Protein AF-A0A7S3GR44-F1 (afdb_monomer_lite)

Foldseek 3Di:
DFDDLVPADPPDQAFESFHKDFPDPVVQVVVQVVVDAPPQQKGKDWDKQFQQAFEEAGHHHD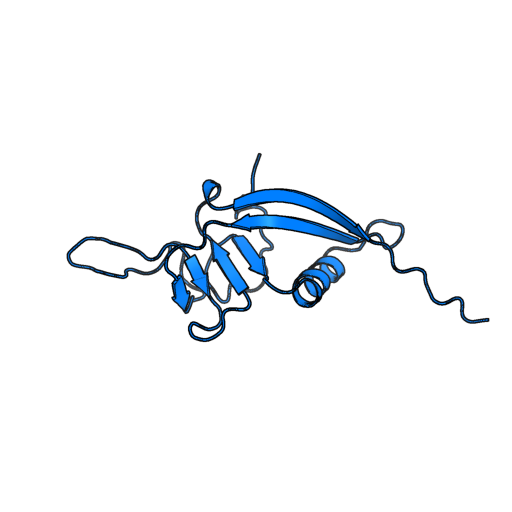LDADQPDPVVSDGGQWYANDPVDGGMIGGNDRVRIDTDDIDMDHDPPPPPD

InterPro domains:
  IPR012317 Poly(ADP-ribose) polymerase, catalytic domain [PF00644] (1-54)
  IPR012317 Poly(ADP-ribose) polymerase, catalytic domain [PS51059] (1-113)
  IPR052056 Mono-ADP-ribosyltransferase ARTD/PARP [PTHR14453] (2-106)

Radius of gyration: 16.29 Å; chains: 1; bounding box: 45×25×51 Å

Secondary structure (DSSP, 8-state):
----TTTS--S--SS-SSEEEES-HHHHHHHHGGG---TTS-EEEEEEEE---SEEE--TT-SSPPEEETTTTEEPSEEES-SSS-SEEEE-SGGGEEEEEEEEE--------

Sequence (113 aa):
QGFNRSFAGRHGTLLGVATYFSADLAYSHRFCDRRGGGQDGTKAVLLARVLVGRYCRGDPSDVEPPMRDEETDERYDSTVDNEECPGIFAVFRDFQAIPLFLLEFRFAGTGAS

Organism: NCBI:txid89044

Structure (mmCIF, N/CA/C/O backbone):
data_AF-A0A7S3GR44-F1
#
_entry.id   AF-A0A7S3GR44-F1
#
loop_
_atom_site.group_PDB
_atom_site.id
_atom_site.type_symbol
_atom_site.label_atom_id
_atom_site.label_alt_id
_atom_site.label_comp_id
_atom_site.label_asym_id
_atom_site.label_entity_id
_atom_site.label_seq_id
_atom_site.pdbx_PDB_ins_code
_atom_site.Cartn_x
_atom_site.Cartn_y
_atom_site.Cartn_z
_atom_site.occupancy
_atom_site.B_iso_or_equiv
_atom_site.auth_seq_id
_atom_site.auth_comp_id
_atom_site.auth_asym_id
_atom_site.auth_atom_id
_atom_site.pdbx_PDB_model_num
ATOM 1 N N . GLN A 1 1 ? 4.730 15.557 9.993 1.00 50.12 1 GLN A N 1
ATOM 2 C CA . GLN A 1 1 ? 5.081 14.160 10.324 1.00 50.12 1 GLN A CA 1
ATOM 3 C C . GLN A 1 1 ? 3.987 13.283 9.725 1.00 50.12 1 GLN A C 1
ATOM 5 O O . GLN A 1 1 ? 2.828 13.537 10.023 1.00 50.12 1 GLN A O 1
ATOM 10 N N . GLY A 1 2 ? 4.332 12.409 8.775 1.00 58.78 2 GLY A N 1
ATOM 11 C CA . GLY A 1 2 ? 3.386 11.600 7.991 1.00 58.78 2 GLY A CA 1
ATOM 12 C C . GLY A 1 2 ? 3.384 10.134 8.421 1.00 58.78 2 GLY A C 1
ATOM 13 O O . GLY A 1 2 ? 3.871 9.800 9.501 1.00 58.78 2 GLY A O 1
ATOM 14 N N . PHE A 1 3 ? 2.857 9.256 7.573 1.00 64.31 3 PHE A N 1
ATOM 15 C CA . PHE A 1 3 ? 2.966 7.817 7.787 1.00 64.31 3 PHE A CA 1
ATOM 16 C C . PHE A 1 3 ? 4.425 7.389 7.634 1.00 64.31 3 PHE A C 1
ATOM 18 O O . PHE A 1 3 ? 5.040 7.701 6.624 1.00 64.31 3 PHE A O 1
ATOM 25 N N . ASN A 1 4 ? 4.976 6.705 8.636 1.00 60.78 4 ASN A N 1
ATOM 26 C CA . ASN A 1 4 ? 6.331 6.172 8.584 1.00 60.78 4 ASN A CA 1
ATOM 27 C C . ASN A 1 4 ? 6.295 4.692 8.963 1.00 60.78 4 ASN A C 1
ATOM 29 O O . ASN A 1 4 ? 5.827 4.316 10.044 1.00 60.78 4 ASN A O 1
ATOM 33 N N . ARG A 1 5 ? 6.816 3.858 8.063 1.00 64.50 5 ARG A N 1
ATOM 34 C CA . ARG A 1 5 ? 6.817 2.394 8.186 1.00 64.50 5 ARG A CA 1
ATOM 35 C C . ARG A 1 5 ? 7.527 1.865 9.437 1.00 64.50 5 ARG A C 1
ATOM 37 O O . ARG A 1 5 ? 7.215 0.770 9.882 1.00 64.50 5 ARG A O 1
ATOM 44 N N . SER A 1 6 ? 8.414 2.647 10.059 1.00 59.59 6 SER A N 1
ATOM 45 C CA . SER A 1 6 ? 9.035 2.294 11.348 1.00 59.59 6 SER A CA 1
ATOM 46 C C . SER A 1 6 ? 8.043 2.284 12.523 1.00 59.59 6 SER A C 1
ATOM 48 O O . SER A 1 6 ? 8.292 1.613 13.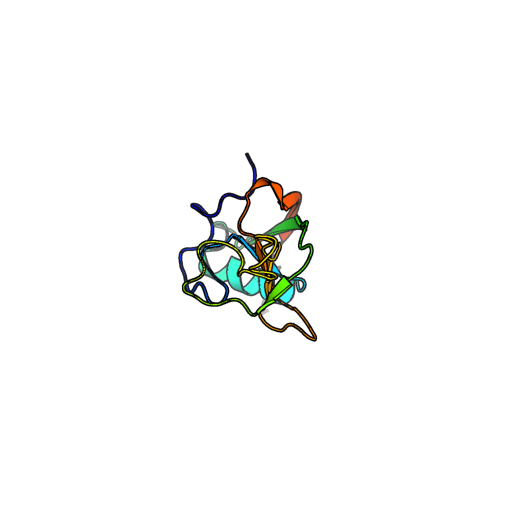524 1.00 59.59 6 SER A O 1
ATOM 50 N N . PHE A 1 7 ? 6.897 2.963 12.387 1.00 54.75 7 PHE A N 1
ATOM 51 C CA . PHE A 1 7 ? 5.790 2.956 13.354 1.00 54.75 7 PHE A CA 1
ATOM 52 C C . PHE A 1 7 ? 4.628 2.035 12.938 1.00 54.75 7 PHE A C 1
ATOM 54 O O . PHE A 1 7 ? 3.755 1.721 13.763 1.00 54.75 7 PHE A O 1
ATOM 61 N N . ALA A 1 8 ? 4.602 1.596 11.673 1.00 57.78 8 ALA A N 1
ATOM 62 C CA . ALA A 1 8 ? 3.623 0.638 11.173 1.00 57.78 8 ALA A CA 1
ATOM 63 C C . ALA A 1 8 ? 3.80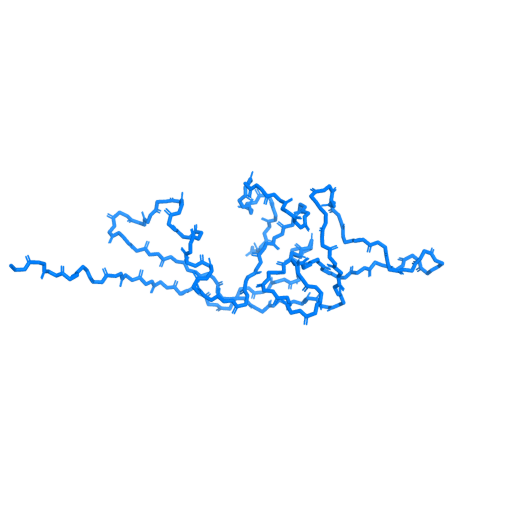9 -0.708 11.896 1.00 57.78 8 ALA A C 1
ATOM 65 O O . ALA A 1 8 ? 4.923 -1.170 12.129 1.00 57.78 8 ALA A O 1
ATOM 66 N N . GLY A 1 9 ? 2.701 -1.292 12.363 1.00 53.25 9 GLY A N 1
ATOM 67 C CA . GLY A 1 9 ? 2.701 -2.440 13.270 1.00 53.25 9 GLY A CA 1
ATOM 68 C C . GLY A 1 9 ? 3.565 -3.599 12.774 1.00 53.25 9 GLY A C 1
ATOM 69 O O . GLY A 1 9 ? 3.330 -4.140 11.705 1.00 53.25 9 GLY A O 1
ATOM 70 N N . ARG A 1 10 ? 4.520 -4.012 13.611 1.00 52.91 10 ARG A N 1
ATOM 71 C CA . ARG A 1 10 ? 5.539 -5.053 13.379 1.00 52.91 10 ARG A CA 1
ATOM 72 C C . ARG A 1 10 ? 4.999 -6.493 13.232 1.00 52.91 10 ARG A C 1
ATOM 74 O O . ARG A 1 10 ? 5.729 -7.441 13.497 1.00 52.91 10 ARG A O 1
ATOM 81 N N . HIS A 1 11 ? 3.721 -6.671 12.899 1.00 50.00 11 HIS A N 1
ATOM 82 C CA . HIS A 1 11 ? 3.030 -7.961 12.944 1.00 50.00 11 HIS A CA 1
ATOM 83 C C . HIS A 1 11 ? 2.575 -8.371 11.541 1.00 50.00 11 HIS A C 1
ATOM 85 O O . HIS A 1 11 ? 1.640 -7.779 11.013 1.00 50.00 11 HIS A O 1
ATOM 91 N N . GLY A 1 12 ? 3.223 -9.400 10.982 1.00 53.38 12 GLY A N 1
ATOM 92 C CA . GLY A 1 12 ? 2.791 -10.100 9.768 1.00 53.38 12 GLY A CA 1
ATOM 93 C C . GLY A 1 12 ? 2.772 -9.223 8.519 1.00 53.38 12 GLY A C 1
ATOM 94 O O . GLY A 1 12 ? 1.704 -8.847 8.044 1.00 53.38 12 GLY A O 1
ATOM 95 N N . THR A 1 13 ? 3.945 -8.907 7.974 1.00 66.19 13 THR A N 1
ATOM 96 C CA . THR A 1 13 ? 4.059 -8.229 6.680 1.00 66.19 13 THR A CA 1
ATOM 97 C C . THR A 1 13 ? 3.728 -9.219 5.569 1.00 66.19 13 THR A C 1
ATOM 99 O O . THR A 1 13 ? 4.624 -9.856 5.044 1.00 66.19 13 THR A O 1
ATOM 102 N N . LEU A 1 14 ? 2.450 -9.425 5.244 1.00 84.19 14 LEU A N 1
ATOM 103 C CA . LEU A 1 14 ? 2.075 -10.336 4.152 1.00 84.19 14 LEU A CA 1
ATOM 104 C C . LEU A 1 14 ? 2.359 -9.743 2.767 1.00 84.19 14 LEU A C 1
ATOM 106 O O . LEU A 1 14 ? 2.495 -10.498 1.815 1.00 84.19 14 LEU A O 1
ATOM 110 N N . LEU A 1 15 ? 2.440 -8.412 2.670 1.00 91.19 15 LEU A N 1
ATOM 111 C CA . LEU A 1 15 ? 2.557 -7.667 1.411 1.00 91.19 15 LEU A CA 1
ATOM 112 C C . LEU A 1 15 ? 3.850 -6.833 1.339 1.00 91.19 15 LEU A C 1
ATOM 114 O O . LEU A 1 15 ? 3.931 -5.896 0.548 1.00 91.19 15 LEU A O 1
ATOM 118 N N . GLY A 1 16 ? 4.816 -7.114 2.216 1.00 91.44 16 GLY A N 1
ATOM 119 C CA . GLY A 1 16 ? 6.087 -6.392 2.307 1.00 91.44 16 GLY A CA 1
ATOM 120 C C . GLY A 1 16 ? 6.227 -5.468 3.520 1.00 91.44 16 GLY A C 1
ATOM 121 O O . GLY A 1 16 ? 5.294 -5.225 4.296 1.00 91.44 16 GLY A O 1
ATOM 122 N N . VAL A 1 17 ? 7.431 -4.942 3.716 1.00 90.69 17 VAL A N 1
ATOM 123 C CA . VAL A 1 17 ? 7.812 -4.030 4.803 1.00 90.69 17 VAL A CA 1
ATOM 124 C C . VAL A 1 17 ? 7.390 -2.599 4.452 1.00 90.69 17 VAL A C 1
ATOM 126 O O . VAL A 1 17 ? 8.186 -1.745 4.048 1.00 90.69 17 VAL A O 1
ATOM 129 N N . ALA A 1 18 ? 6.094 -2.348 4.618 1.00 89.88 18 ALA A N 1
ATOM 130 C CA . ALA A 1 18 ? 5.396 -1.168 4.121 1.00 89.88 18 ALA A CA 1
ATOM 131 C C . ALA A 1 18 ? 4.420 -0.575 5.155 1.00 89.88 18 ALA A C 1
ATOM 133 O O . ALA A 1 18 ? 4.208 -1.124 6.240 1.00 89.88 18 ALA A O 1
ATOM 134 N N . THR A 1 19 ? 3.802 0.557 4.812 1.00 90.31 19 THR A N 1
ATOM 135 C CA . THR A 1 19 ? 2.624 1.072 5.525 1.00 90.31 19 THR A CA 1
ATOM 136 C C . THR A 1 19 ? 1.359 0.522 4.875 1.00 90.31 19 THR A C 1
ATOM 138 O O . THR A 1 19 ? 1.206 0.610 3.660 1.00 90.31 19 THR A O 1
ATOM 141 N N . TYR A 1 20 ? 0.446 -0.009 5.687 1.00 90.62 20 TYR A N 1
ATOM 142 C CA . TYR A 1 20 ? -0.748 -0.714 5.226 1.00 90.62 20 TYR A CA 1
ATOM 143 C C . TYR A 1 20 ? -2.001 0.155 5.351 1.00 90.62 20 TYR A C 1
ATOM 145 O O . TYR A 1 20 ? -2.243 0.763 6.396 1.00 90.62 20 TYR A O 1
ATOM 153 N N . PHE A 1 21 ? -2.822 0.147 4.307 1.00 91.75 21 PHE A N 1
ATOM 154 C CA . PHE A 1 21 ? -4.114 0.819 4.226 1.00 91.75 21 PHE A CA 1
ATOM 155 C C . PHE A 1 21 ? -5.179 -0.174 3.770 1.00 91.75 21 PHE A C 1
ATOM 157 O O . PHE A 1 21 ? -4.900 -1.071 2.982 1.00 91.75 21 PHE A O 1
ATOM 164 N N . SER A 1 22 ? -6.403 -0.009 4.259 1.00 91.94 22 SER A N 1
ATOM 165 C CA . SER A 1 22 ? -7.547 -0.842 3.883 1.00 91.94 22 SER A CA 1
ATOM 166 C C . SER A 1 22 ? -8.627 0.018 3.248 1.00 91.94 22 SER A C 1
ATOM 168 O O . SER A 1 22 ? -8.894 1.122 3.730 1.00 91.94 22 SER A O 1
ATOM 170 N N . ALA A 1 23 ? -9.267 -0.504 2.203 1.00 87.44 23 ALA A N 1
ATOM 171 C CA . ALA A 1 23 ? -10.440 0.119 1.593 1.00 87.44 23 ALA A CA 1
ATOM 172 C C . ALA A 1 23 ? -11.710 -0.045 2.453 1.00 87.44 23 ALA A C 1
ATOM 174 O O . ALA A 1 23 ? -12.657 0.726 2.310 1.00 87.44 23 ALA A O 1
ATOM 175 N N . ASP A 1 24 ? -11.719 -1.017 3.371 1.00 86.06 24 ASP A N 1
ATOM 176 C CA . ASP A 1 24 ? -12.834 -1.296 4.277 1.00 86.06 24 ASP A CA 1
ATOM 177 C C . ASP A 1 24 ? -12.524 -0.833 5.713 1.00 86.06 24 ASP A C 1
ATOM 179 O O . ASP A 1 24 ? -11.524 -1.230 6.330 1.00 86.06 24 ASP A O 1
ATOM 183 N N . LEU A 1 25 ? -13.417 -0.006 6.267 1.00 80.00 25 LEU A N 1
ATOM 184 C CA . LEU A 1 25 ? -13.362 0.463 7.651 1.00 80.00 25 LEU A CA 1
ATOM 185 C C . LEU A 1 25 ? -13.541 -0.685 8.655 1.00 80.00 25 LEU A C 1
ATOM 187 O O . LEU A 1 25 ? -12.892 -0.679 9.702 1.00 80.00 25 LEU A O 1
ATOM 191 N N . ALA A 1 26 ? -14.375 -1.682 8.348 1.00 78.50 26 ALA A N 1
ATOM 192 C CA . ALA A 1 26 ? -14.593 -2.841 9.210 1.00 78.50 26 ALA A CA 1
ATOM 193 C C . ALA A 1 26 ? -13.318 -3.684 9.345 1.00 78.50 26 ALA A C 1
ATOM 195 O O . ALA A 1 26 ? -13.016 -4.189 10.430 1.00 78.50 26 ALA A O 1
ATOM 196 N N . TYR A 1 27 ? -12.531 -3.787 8.271 1.00 76.81 27 TYR A N 1
ATOM 197 C CA . TYR A 1 27 ? -11.214 -4.414 8.321 1.00 76.81 27 TYR A CA 1
ATOM 198 C C . TYR A 1 27 ? -10.235 -3.582 9.161 1.00 76.81 27 TYR A C 1
ATOM 200 O O . TYR A 1 27 ? -9.610 -4.125 10.075 1.00 76.81 27 TYR A O 1
ATOM 208 N N . SER A 1 28 ? -10.171 -2.261 8.942 1.00 73.50 28 SER A N 1
ATOM 209 C CA . SER A 1 28 ? -9.335 -1.339 9.734 1.00 73.50 28 SER A CA 1
ATOM 210 C C . SER A 1 28 ? -9.644 -1.407 11.234 1.00 73.50 28 SER A C 1
ATOM 212 O O . SER A 1 28 ? -8.732 -1.447 12.060 1.00 73.50 28 SER A O 1
ATOM 214 N N . HIS A 1 29 ? -10.923 -1.514 11.598 1.00 71.69 29 HIS A N 1
ATOM 215 C CA . HIS A 1 29 ? -11.380 -1.610 12.984 1.00 71.69 29 HIS A CA 1
ATOM 216 C C . HIS A 1 29 ? -10.772 -2.808 13.735 1.00 71.69 29 HIS A C 1
ATOM 218 O O . HIS A 1 29 ? -10.407 -2.676 14.904 1.00 71.69 29 HIS A O 1
ATOM 224 N N . ARG A 1 30 ? -10.571 -3.959 13.072 1.00 70.75 30 ARG A N 1
ATOM 225 C CA . ARG A 1 30 ? -9.943 -5.148 13.690 1.00 70.75 30 ARG A CA 1
ATOM 226 C C . ARG A 1 30 ? -8.508 -4.890 14.163 1.00 70.75 30 ARG A C 1
ATOM 228 O O . ARG A 1 30 ? -8.001 -5.623 15.011 1.00 70.75 30 ARG A O 1
ATOM 235 N N . PHE A 1 31 ? -7.832 -3.876 13.619 1.00 70.88 31 PHE A N 1
ATOM 236 C CA . PHE A 1 31 ? -6.485 -3.482 14.040 1.00 70.88 31 PHE A CA 1
ATOM 237 C C . PHE A 1 31 ? -6.490 -2.455 15.176 1.00 70.88 31 PHE A C 1
ATOM 239 O O . PHE A 1 31 ? -5.506 -2.388 15.914 1.00 70.88 31 PHE A O 1
ATOM 246 N N . CYS A 1 32 ? -7.590 -1.723 15.378 1.00 68.06 32 CYS A N 1
ATOM 247 C CA . CYS A 1 32 ? -7.767 -0.839 16.533 1.00 68.06 32 CYS A CA 1
ATOM 248 C C . CYS A 1 32 ? -7.890 -1.636 17.842 1.00 68.06 32 CYS A C 1
ATOM 250 O O . CYS A 1 32 ? -7.366 -1.213 18.868 1.00 68.06 32 CYS A O 1
ATOM 252 N N . ASP A 1 33 ? -8.513 -2.817 17.796 1.00 60.72 33 ASP A N 1
ATOM 253 C CA . ASP A 1 33 ? -8.739 -3.674 18.972 1.00 60.72 33 ASP A CA 1
ATOM 254 C C . ASP A 1 33 ? -7.447 -4.232 19.581 1.00 60.72 33 ASP A C 1
ATOM 256 O O . ASP A 1 33 ? -7.355 -4.451 20.788 1.00 60.72 33 ASP A O 1
ATOM 260 N N . ARG A 1 34 ? -6.417 -4.440 18.754 1.00 55.81 34 ARG A N 1
ATOM 261 C CA . ARG A 1 34 ? -5.172 -5.108 19.165 1.00 55.81 34 ARG A CA 1
ATOM 262 C C . ARG A 1 34 ? -4.212 -4.221 19.953 1.00 55.81 34 ARG A C 1
ATOM 264 O O . ARG A 1 34 ? -3.296 -4.750 20.573 1.00 55.81 34 ARG A O 1
ATOM 271 N N . ARG A 1 35 ? -4.373 -2.893 19.913 1.00 52.47 35 ARG A N 1
ATOM 272 C CA . ARG A 1 35 ? -3.460 -1.949 20.588 1.00 52.47 35 ARG A CA 1
ATOM 273 C C . ARG A 1 35 ? -3.960 -1.456 21.948 1.00 52.47 35 ARG A C 1
ATOM 275 O O . ARG A 1 35 ? -3.306 -0.606 22.540 1.00 52.47 35 ARG A O 1
ATOM 282 N N . GLY A 1 36 ? -5.054 -2.033 22.450 1.00 50.53 36 GLY A N 1
ATOM 283 C CA . GLY A 1 36 ? -5.760 -1.518 23.616 1.00 50.53 36 GLY A CA 1
ATOM 284 C C . GLY A 1 36 ? -6.499 -0.246 23.222 1.00 50.53 36 GLY A C 1
ATOM 285 O O . GLY A 1 36 ? -5.885 0.738 22.814 1.00 50.53 36 GLY A O 1
ATOM 286 N N . GLY A 1 37 ? -7.831 -0.270 23.295 1.00 54.66 37 GLY A N 1
ATOM 287 C CA . GLY A 1 37 ? -8.597 0.971 23.197 1.00 54.66 37 GLY A CA 1
ATOM 288 C C . GLY A 1 37 ? -8.083 1.973 24.234 1.00 54.66 37 GLY A C 1
ATOM 289 O O . GLY A 1 37 ? -7.490 1.574 25.241 1.00 54.66 37 GLY A O 1
ATOM 290 N N . GLY A 1 38 ? -8.317 3.270 24.011 1.00 56.47 38 GLY A N 1
ATOM 291 C CA . GLY A 1 38 ? -8.122 4.258 25.077 1.00 56.47 38 GLY A CA 1
ATOM 292 C C . GLY A 1 38 ? -8.814 3.789 26.364 1.00 56.47 38 GLY A C 1
ATOM 293 O O . GLY A 1 38 ? -9.697 2.936 26.297 1.00 56.47 38 GLY A O 1
ATOM 294 N N . GLN A 1 39 ? -8.435 4.326 27.526 1.00 58.81 39 GLN A N 1
ATOM 295 C CA . GLN A 1 39 ? -8.929 3.861 28.840 1.00 58.81 39 GLN A CA 1
ATOM 296 C C . GLN A 1 39 ? -10.474 3.725 28.923 1.00 58.81 39 GLN A C 1
ATOM 298 O O . GLN A 1 39 ? -10.968 2.922 29.708 1.00 58.81 39 GLN A O 1
ATOM 303 N N . ASP A 1 40 ? -11.213 4.400 28.030 1.00 69.00 40 ASP A N 1
ATOM 304 C CA . ASP A 1 40 ? -12.678 4.399 27.919 1.00 69.00 40 ASP A CA 1
ATOM 305 C C . ASP A 1 40 ? -13.260 3.544 26.763 1.00 69.00 40 ASP A C 1
ATOM 307 O O . ASP A 1 40 ? -14.432 3.686 26.405 1.00 69.00 40 ASP A O 1
ATOM 311 N N . GLY A 1 41 ? -12.456 2.703 26.106 1.00 70.88 41 GLY A N 1
ATOM 312 C CA . GLY A 1 41 ? -12.867 1.920 24.931 1.00 70.88 41 GLY A CA 1
ATOM 313 C C . GLY A 1 41 ? -12.930 2.713 23.616 1.00 70.88 41 GLY A C 1
ATOM 314 O O . GLY A 1 41 ? -13.453 2.210 22.619 1.00 70.88 41 GLY A O 1
ATOM 315 N N . THR A 1 42 ? -12.399 3.940 23.593 1.00 75.44 42 THR A N 1
ATOM 316 C CA . THR A 1 42 ? -12.291 4.770 22.383 1.00 75.44 42 THR A CA 1
ATOM 317 C C . THR A 1 42 ? -11.318 4.148 21.382 1.00 75.44 42 THR A C 1
ATOM 319 O O . THR A 1 42 ? -10.197 3.773 21.740 1.00 75.44 42 THR A O 1
ATOM 322 N N . LYS A 1 43 ? -11.739 4.068 20.117 1.00 80.31 43 LYS A N 1
ATOM 323 C CA . LYS A 1 43 ? -10.937 3.586 18.986 1.00 80.31 43 LYS A CA 1
ATOM 324 C C . LYS A 1 43 ? -10.721 4.711 17.990 1.00 80.31 43 LYS A C 1
ATOM 326 O O . LYS A 1 43 ? -11.630 5.502 17.755 1.00 80.31 43 LYS A O 1
ATOM 331 N N . ALA A 1 44 ? -9.541 4.733 17.383 1.00 82.50 44 ALA A N 1
ATOM 332 C CA . ALA A 1 44 ? -9.171 5.725 16.388 1.00 82.50 44 ALA A CA 1
ATOM 333 C C . ALA A 1 44 ? -8.766 5.055 15.069 1.00 82.50 44 ALA A C 1
ATOM 335 O O . ALA A 1 44 ? -8.000 4.088 15.068 1.00 82.50 44 ALA A O 1
ATOM 336 N N . VAL A 1 45 ? -9.262 5.585 13.952 1.00 87.69 45 VAL A N 1
ATOM 337 C CA . VAL A 1 45 ? -8.888 5.192 12.588 1.00 87.69 45 VAL A CA 1
ATOM 338 C C . VAL A 1 45 ? -8.450 6.438 11.826 1.00 87.69 45 VAL A C 1
ATOM 340 O O . VAL A 1 45 ? -9.158 7.441 11.812 1.00 87.69 45 VAL A O 1
ATOM 343 N N . LEU A 1 46 ? -7.296 6.376 11.161 1.00 88.88 46 LEU A N 1
ATOM 344 C CA . LEU A 1 46 ? -6.873 7.422 10.231 1.00 88.88 46 LEU A CA 1
ATOM 345 C C . LEU A 1 46 ? -7.469 7.157 8.848 1.00 88.88 46 LEU A C 1
ATOM 347 O O . LEU A 1 46 ? -7.219 6.110 8.254 1.00 88.88 46 LEU A O 1
ATOM 351 N N . LEU A 1 47 ? -8.205 8.133 8.320 1.00 91.12 47 LEU A N 1
ATOM 352 C CA . LEU A 1 47 ? -8.582 8.178 6.913 1.00 91.12 47 LEU A CA 1
ATOM 353 C C . LEU A 1 47 ? -7.522 8.979 6.154 1.00 91.12 47 LEU A C 1
ATOM 355 O O . LEU A 1 47 ? -7.247 10.137 6.481 1.00 91.12 47 LEU A O 1
ATOM 359 N N . ALA A 1 48 ? -6.935 8.365 5.133 1.00 92.75 48 ALA A N 1
ATOM 360 C CA . ALA A 1 48 ? -5.866 8.951 4.338 1.00 92.75 48 ALA A CA 1
ATOM 361 C C . ALA A 1 48 ? -6.211 8.936 2.849 1.00 92.75 48 ALA A C 1
ATOM 363 O O . ALA A 1 48 ? -6.895 8.034 2.369 1.00 92.75 48 ALA A O 1
ATOM 364 N N . ARG A 1 49 ? -5.679 9.908 2.105 1.00 94.56 49 ARG A N 1
ATOM 365 C CA . ARG A 1 49 ? -5.533 9.781 0.651 1.00 94.56 49 ARG A CA 1
ATOM 366 C C . ARG A 1 49 ? -4.203 9.114 0.362 1.00 94.56 49 ARG A C 1
ATOM 368 O O . ARG A 1 49 ? -3.172 9.587 0.837 1.00 94.56 49 ARG A O 1
ATOM 375 N N . VAL A 1 50 ? -4.248 8.041 -0.420 1.00 94.88 50 VAL A N 1
ATOM 376 C CA . VAL A 1 50 ? -3.086 7.204 -0.718 1.00 94.88 50 VAL A CA 1
ATOM 377 C C . VAL A 1 50 ? -2.866 7.159 -2.228 1.00 94.88 50 VAL A C 1
ATOM 379 O O . VAL A 1 50 ? -3.782 6.856 -2.991 1.00 94.88 50 VAL A O 1
ATOM 382 N N . LEU A 1 51 ? -1.653 7.484 -2.663 1.00 96.56 51 LEU A N 1
ATOM 383 C CA . LEU A 1 51 ? -1.184 7.361 -4.039 1.00 96.56 51 LEU A CA 1
ATOM 384 C C . LEU A 1 51 ? -0.737 5.916 -4.276 1.00 96.56 51 LEU A C 1
ATOM 386 O O . LEU A 1 51 ? 0.441 5.589 -4.139 1.00 96.56 51 LEU A O 1
ATOM 390 N N . VAL A 1 52 ? -1.705 5.052 -4.589 1.00 95.69 52 VAL A N 1
ATOM 391 C CA . VAL A 1 52 ? -1.470 3.612 -4.801 1.00 95.69 52 VAL A CA 1
ATOM 392 C C . VAL A 1 52 ? -0.791 3.310 -6.138 1.00 95.69 52 VAL A C 1
ATOM 394 O O . VAL A 1 52 ? -0.089 2.313 -6.244 1.00 95.69 52 VAL A O 1
ATOM 397 N N . GLY A 1 53 ? -0.966 4.183 -7.137 1.00 96.50 53 GLY A N 1
ATOM 398 C CA . GLY A 1 53 ? -0.361 4.033 -8.460 1.00 96.50 53 GLY A CA 1
ATOM 399 C C . GLY A 1 53 ? -0.660 2.673 -9.095 1.00 96.50 53 GLY A C 1
ATOM 400 O O . GLY A 1 53 ? -1.772 2.153 -8.973 1.00 96.50 53 GLY A O 1
ATOM 401 N N . ARG A 1 54 ? 0.329 2.109 -9.786 1.00 97.44 54 ARG A N 1
ATOM 402 C CA . ARG A 1 54 ? 0.286 0.732 -10.283 1.00 97.44 54 ARG A CA 1
ATOM 403 C C . ARG A 1 54 ? 0.661 -0.223 -9.162 1.00 97.44 54 ARG A C 1
ATOM 405 O O . ARG A 1 54 ? 1.633 0.010 -8.448 1.00 97.44 54 ARG A O 1
ATOM 412 N N . TYR A 1 55 ? -0.064 -1.322 -9.054 1.00 97.62 55 TYR A N 1
ATOM 413 C CA . TYR A 1 55 ? 0.144 -2.307 -8.003 1.00 97.62 55 TYR A CA 1
ATOM 414 C C . TYR A 1 55 ? 0.320 -3.712 -8.562 1.00 97.62 55 TYR A C 1
ATOM 416 O O . TYR A 1 55 ? -0.137 -4.010 -9.664 1.00 97.62 55 TYR A O 1
ATOM 424 N N . CYS A 1 56 ? 0.955 -4.560 -7.762 1.00 97.69 56 CYS A N 1
ATOM 425 C CA . CYS A 1 56 ? 1.034 -6.000 -7.965 1.00 97.69 56 CYS A CA 1
ATOM 426 C C . CYS A 1 56 ? 0.802 -6.729 -6.641 1.00 97.69 56 CYS A C 1
ATOM 428 O O . CYS A 1 56 ? 0.740 -6.112 -5.572 1.00 97.69 56 CYS A O 1
ATOM 430 N N . ARG A 1 57 ? 0.694 -8.053 -6.676 1.00 97.25 57 ARG A N 1
ATOM 431 C CA . ARG A 1 57 ? 0.649 -8.856 -5.454 1.00 97.25 57 ARG A CA 1
ATOM 432 C C . ARG A 1 57 ? 1.930 -8.668 -4.634 1.00 97.25 57 ARG A C 1
ATOM 434 O O . ARG A 1 57 ? 3.022 -8.661 -5.195 1.00 97.25 57 ARG A O 1
ATOM 441 N N . GLY A 1 58 ? 1.785 -8.502 -3.320 1.00 95.12 58 GLY A N 1
ATOM 442 C CA . GLY A 1 58 ? 2.927 -8.349 -2.412 1.00 95.12 58 GLY A CA 1
ATOM 443 C C . GLY A 1 58 ? 3.494 -9.669 -1.896 1.00 95.12 58 GLY A C 1
ATOM 444 O O . GLY A 1 58 ? 2.756 -10.646 -1.742 1.00 95.12 58 GLY A O 1
ATOM 445 N N . ASP A 1 59 ? 4.784 -9.653 -1.566 1.00 93.19 59 ASP A N 1
ATOM 446 C CA . ASP A 1 59 ? 5.501 -10.724 -0.878 1.00 93.19 59 ASP A CA 1
ATOM 447 C C . ASP A 1 59 ? 6.03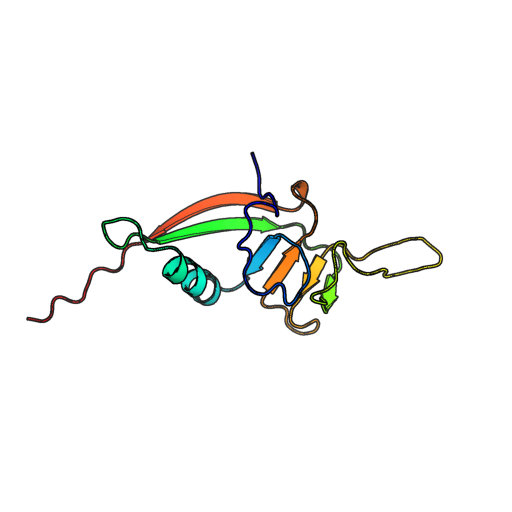0 -10.246 0.491 1.00 93.19 59 ASP A C 1
ATOM 449 O O . ASP A 1 59 ? 6.454 -9.096 0.638 1.00 93.19 59 ASP A O 1
ATOM 453 N N . PRO A 1 60 ? 6.053 -11.102 1.529 1.00 90.75 60 PRO A N 1
ATOM 454 C CA . PRO A 1 60 ? 6.582 -10.727 2.837 1.00 90.75 60 PRO A CA 1
ATOM 455 C C . PRO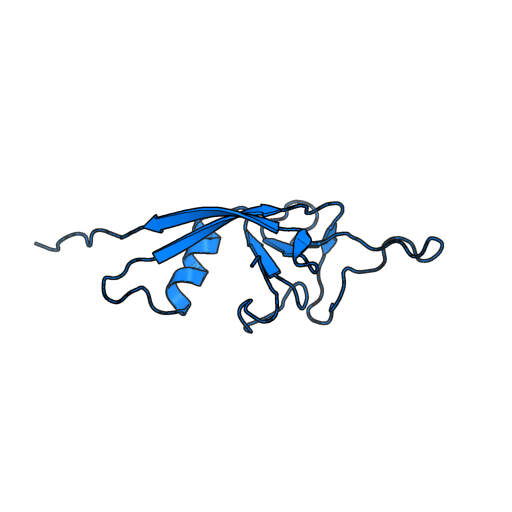 A 1 60 ? 8.024 -10.221 2.868 1.00 90.75 60 PRO A C 1
ATOM 457 O O . PRO A 1 60 ? 8.385 -9.494 3.798 1.00 90.75 60 PRO A O 1
ATOM 460 N N . SER A 1 61 ? 8.844 -10.626 1.898 1.00 90.06 61 SER A N 1
ATOM 461 C CA . SER A 1 61 ? 10.249 -10.238 1.777 1.00 90.06 61 SER A CA 1
ATOM 462 C C . SER A 1 61 ? 10.462 -8.892 1.077 1.00 90.06 61 SER A C 1
ATOM 464 O O . SER A 1 61 ? 11.566 -8.348 1.153 1.00 90.06 61 SER A O 1
ATOM 466 N N . ASP A 1 62 ? 9.420 -8.313 0.472 1.00 91.44 62 ASP A N 1
ATOM 467 C CA . ASP A 1 62 ? 9.513 -7.042 -0.245 1.00 91.44 62 ASP A CA 1
ATOM 468 C C . ASP A 1 62 ? 9.863 -5.895 0.711 1.00 91.44 62 ASP A C 1
ATOM 470 O O . ASP A 1 62 ? 9.120 -5.570 1.638 1.00 91.44 62 ASP A O 1
ATOM 474 N N . VAL A 1 63 ? 10.993 -5.229 0.473 1.00 91.00 63 VAL A N 1
ATOM 475 C CA . VAL A 1 63 ? 11.390 -3.991 1.181 1.00 91.00 63 VAL A CA 1
ATOM 476 C C . VAL A 1 63 ? 11.159 -2.726 0.344 1.00 91.00 63 VAL A C 1
ATOM 478 O O . VAL A 1 63 ? 11.185 -1.609 0.876 1.00 91.00 63 VAL A O 1
ATOM 481 N N . GLU A 1 64 ? 10.891 -2.927 -0.945 1.00 93.12 64 GLU A N 1
ATOM 482 C CA . GLU A 1 64 ? 10.509 -1.962 -1.978 1.00 93.12 64 GLU A CA 1
ATOM 483 C C . GLU A 1 64 ? 9.474 -2.623 -2.906 1.00 93.12 64 GLU A C 1
ATOM 485 O O . GLU A 1 64 ? 9.424 -3.854 -2.945 1.00 93.12 64 GLU A O 1
ATOM 490 N N . PRO A 1 65 ? 8.672 -1.857 -3.671 1.00 94.56 65 PRO A N 1
ATOM 491 C CA . PRO A 1 65 ? 7.747 -2.451 -4.631 1.00 94.56 65 PRO A CA 1
ATOM 492 C C . PRO A 1 65 ? 8.491 -3.319 -5.664 1.00 94.56 65 PRO A C 1
ATOM 494 O O . PRO A 1 65 ? 9.574 -2.915 -6.108 1.00 94.56 65 PRO A O 1
ATOM 497 N N . PRO A 1 66 ? 7.931 -4.461 -6.096 1.00 96.19 66 PRO A N 1
ATOM 498 C CA . PRO A 1 66 ? 8.544 -5.316 -7.112 1.00 96.19 66 PRO A CA 1
ATOM 499 C C . PRO A 1 66 ? 8.846 -4.595 -8.433 1.00 96.19 66 PRO A C 1
ATOM 501 O O . PRO A 1 66 ? 8.235 -3.570 -8.761 1.00 96.19 66 PRO A O 1
ATOM 504 N N . MET A 1 67 ? 9.797 -5.135 -9.202 1.00 96.62 67 MET A N 1
ATOM 505 C CA . MET A 1 67 ? 10.098 -4.628 -10.542 1.00 96.62 67 MET A CA 1
ATOM 506 C C . MET A 1 67 ? 8.935 -4.948 -11.484 1.00 96.62 67 MET A C 1
ATOM 508 O O . MET A 1 67 ? 8.421 -6.066 -11.482 1.00 96.62 67 MET A O 1
ATOM 512 N N . ARG A 1 68 ? 8.506 -3.962 -12.270 1.00 96.50 68 ARG A N 1
ATOM 513 C CA . ARG A 1 68 ? 7.499 -4.138 -13.321 1.00 96.50 68 ARG A CA 1
ATOM 514 C C . ARG A 1 68 ? 8.149 -4.348 -14.678 1.00 96.50 68 ARG A C 1
ATOM 516 O O . ARG A 1 68 ? 7.658 -5.149 -15.465 1.00 96.50 68 ARG A O 1
ATOM 523 N N . ASP A 1 69 ? 9.215 -3.606 -14.937 1.00 95.81 69 ASP A N 1
ATOM 524 C CA . ASP A 1 69 ? 9.962 -3.645 -16.183 1.00 95.81 69 ASP A CA 1
ATOM 525 C C . ASP A 1 69 ? 11.457 -3.542 -15.861 1.00 95.81 69 ASP A C 1
ATOM 527 O O . ASP A 1 69 ? 11.927 -2.524 -15.346 1.00 95.81 69 ASP A O 1
ATOM 531 N N . GLU A 1 70 ? 12.184 -4.632 -16.108 1.00 93.19 70 GLU A N 1
ATOM 532 C CA . GLU A 1 70 ? 13.624 -4.718 -15.854 1.00 93.19 70 GLU A CA 1
ATOM 533 C C . GLU A 1 70 ? 14.447 -3.923 -16.875 1.00 93.19 70 GLU A C 1
ATOM 535 O O . GLU A 1 70 ? 15.540 -3.465 -16.547 1.00 93.19 70 GLU A O 1
ATOM 540 N N . GLU A 1 71 ? 13.939 -3.727 -18.095 1.00 96.38 71 GLU A N 1
ATOM 541 C CA . GLU A 1 71 ? 14.652 -2.991 -19.142 1.00 96.38 71 GLU A CA 1
ATOM 542 C C . GLU A 1 71 ? 14.654 -1.490 -18.849 1.00 96.38 71 GLU A C 1
ATOM 544 O O . GLU A 1 71 ? 15.640 -0.798 -19.113 1.00 96.38 71 GLU A O 1
ATOM 549 N N . THR A 1 72 ? 13.560 -0.984 -18.275 1.00 96.12 72 THR A N 1
ATOM 550 C CA . THR A 1 72 ? 13.410 0.436 -17.935 1.00 96.12 72 THR A CA 1
ATOM 551 C C . THR A 1 72 ? 13.699 0.761 -16.469 1.00 96.12 72 THR A C 1
ATOM 553 O O . THR A 1 72 ? 13.551 1.921 -16.085 1.00 96.12 72 THR A O 1
ATOM 556 N N . ASP A 1 73 ? 14.071 -0.230 -15.651 1.00 93.62 73 ASP A N 1
ATOM 557 C CA . ASP A 1 73 ? 14.233 -0.110 -14.189 1.00 93.62 73 ASP A CA 1
ATOM 558 C C . ASP A 1 73 ? 12.983 0.490 -13.507 1.00 93.62 73 ASP A C 1
ATOM 560 O O . ASP A 1 73 ? 13.052 1.317 -12.593 1.00 93.62 73 ASP A O 1
ATOM 564 N N . GLU A 1 74 ? 11.794 0.116 -13.996 1.00 96.50 74 GLU A N 1
ATOM 565 C CA . GLU A 1 74 ? 10.528 0.640 -13.487 1.00 96.50 74 GLU A CA 1
ATOM 566 C C . GLU A 1 74 ? 9.896 -0.338 -12.498 1.00 96.50 74 GLU A C 1
ATOM 568 O O . GLU A 1 74 ? 9.597 -1.486 -12.825 1.00 96.50 74 GLU A O 1
ATOM 573 N N . ARG A 1 75 ? 9.618 0.144 -11.286 1.00 96.69 75 ARG A N 1
ATOM 574 C CA . ARG A 1 75 ? 8.915 -0.605 -10.237 1.00 96.69 75 ARG A CA 1
ATOM 575 C C . ARG A 1 75 ? 7.418 -0.312 -10.233 1.00 96.69 75 ARG A C 1
ATOM 577 O O . ARG A 1 75 ? 6.951 0.687 -10.782 1.00 96.69 75 ARG A O 1
ATOM 584 N N . TYR A 1 76 ? 6.660 -1.178 -9.572 1.00 97.81 76 TYR A N 1
ATOM 585 C CA . TYR A 1 76 ? 5.311 -0.832 -9.131 1.00 97.81 76 TYR A CA 1
ATOM 586 C C . TYR A 1 76 ? 5.348 0.301 -8.088 1.00 97.81 76 TYR A C 1
ATOM 588 O O . TYR A 1 76 ? 6.393 0.648 -7.539 1.00 97.81 76 TYR A O 1
ATOM 596 N N . ASP A 1 77 ? 4.197 0.900 -7.808 1.00 97.31 77 ASP A N 1
ATOM 597 C CA . ASP A 1 77 ? 4.059 1.967 -6.817 1.00 97.31 77 ASP A CA 1
ATOM 598 C C . ASP A 1 77 ? 3.611 1.425 -5.450 1.00 97.31 77 ASP A C 1
ATOM 600 O O . ASP A 1 77 ? 3.924 2.012 -4.409 1.00 97.31 77 ASP A O 1
ATOM 604 N N . SER A 1 78 ? 2.873 0.313 -5.434 1.00 96.94 78 SER A N 1
ATOM 605 C CA . SER A 1 78 ? 2.379 -0.343 -4.219 1.00 96.94 78 SER A CA 1
ATOM 606 C C . SER A 1 78 ? 2.180 -1.847 -4.412 1.00 96.94 78 SER A C 1
ATOM 608 O O . SER A 1 78 ? 2.255 -2.358 -5.529 1.00 96.94 78 SER A O 1
ATOM 610 N N . THR A 1 79 ? 1.927 -2.562 -3.318 1.00 97.06 79 THR A N 1
ATOM 611 C CA . THR A 1 79 ? 1.549 -3.979 -3.337 1.00 97.06 79 THR A CA 1
ATOM 612 C C . THR A 1 79 ? 0.153 -4.188 -2.753 1.00 97.06 79 THR A C 1
ATOM 614 O O . THR A 1 79 ? -0.307 -3.406 -1.916 1.00 97.06 79 THR A O 1
ATOM 617 N N . VAL A 1 80 ? -0.536 -5.239 -3.197 1.00 96.56 80 VAL A N 1
ATOM 618 C CA . VAL A 1 80 ? -1.909 -5.574 -2.785 1.00 96.56 80 VAL A CA 1
ATOM 619 C C . VAL A 1 80 ? -2.062 -7.041 -2.398 1.00 96.56 80 VAL A C 1
ATOM 621 O O . VAL A 1 80 ? -1.239 -7.888 -2.748 1.00 96.56 80 VAL A O 1
ATOM 624 N N . ASP A 1 81 ? -3.132 -7.344 -1.667 1.00 94.62 81 ASP A N 1
ATOM 625 C CA . ASP A 1 81 ? -3.517 -8.706 -1.286 1.00 94.62 81 ASP A CA 1
ATOM 626 C C . ASP A 1 81 ? -4.110 -9.516 -2.448 1.00 94.62 81 ASP A C 1
ATOM 628 O O . ASP A 1 81 ? -3.860 -10.720 -2.558 1.00 94.62 81 ASP A O 1
ATOM 632 N N . ASN A 1 82 ? -4.867 -8.859 -3.327 1.00 94.56 82 ASN A N 1
ATOM 633 C CA . ASN A 1 82 ? -5.468 -9.440 -4.522 1.00 94.56 82 ASN A CA 1
ATOM 634 C C . ASN A 1 82 ? -5.448 -8.412 -5.668 1.00 94.56 82 ASN A C 1
ATOM 636 O O . ASN A 1 82 ? -5.906 -7.289 -5.493 1.00 94.56 82 ASN A O 1
ATOM 640 N N . GLU A 1 83 ? -4.922 -8.787 -6.836 1.00 95.38 83 GLU A N 1
ATOM 641 C CA . GLU A 1 83 ? -4.776 -7.875 -7.984 1.00 95.38 83 GLU A CA 1
ATOM 642 C C . GLU A 1 83 ? -6.094 -7.599 -8.723 1.00 95.38 83 GLU A C 1
ATOM 644 O O . GLU A 1 83 ? -6.256 -6.530 -9.304 1.00 95.38 83 GLU A O 1
ATOM 649 N N . GLU A 1 84 ? -7.048 -8.531 -8.687 1.00 95.88 84 GLU A N 1
ATOM 650 C CA . GLU A 1 84 ? -8.359 -8.376 -9.327 1.00 95.88 84 GLU A CA 1
ATOM 651 C C . GLU A 1 84 ? -9.310 -7.531 -8.470 1.00 95.88 84 GLU A C 1
ATOM 653 O O . GLU A 1 84 ? -10.111 -6.753 -8.989 1.00 95.88 84 GLU A O 1
ATOM 658 N N . CYS A 1 85 ? -9.230 -7.685 -7.146 1.00 94.75 85 CYS A N 1
ATOM 659 C CA . CYS A 1 85 ? -10.084 -6.995 -6.186 1.00 94.75 85 CYS A CA 1
ATOM 660 C C . CYS A 1 85 ? -9.301 -6.645 -4.906 1.00 94.75 85 CYS A C 1
ATOM 662 O O . CYS A 1 85 ? -9.447 -7.335 -3.892 1.00 94.75 85 CYS A O 1
ATOM 664 N N . PRO A 1 86 ? -8.474 -5.585 -4.930 1.00 94.38 86 PRO A N 1
ATOM 665 C CA . PRO A 1 86 ? -7.604 -5.235 -3.812 1.00 94.38 86 PRO A CA 1
ATOM 666 C C . PRO A 1 86 ? -8.399 -4.707 -2.614 1.00 94.38 86 PRO A C 1
ATOM 668 O O . PRO A 1 86 ? -9.131 -3.719 -2.715 1.00 94.38 86 PRO A O 1
ATOM 671 N N . GLY A 1 87 ? -8.232 -5.348 -1.458 1.00 92.38 87 GLY A N 1
ATOM 672 C CA . GLY A 1 87 ? -8.806 -4.909 -0.183 1.00 92.38 87 GLY A CA 1
ATOM 673 C C . GLY A 1 87 ? -7.798 -4.161 0.689 1.00 92.38 87 GLY A C 1
ATOM 674 O O . GLY A 1 87 ? -8.176 -3.283 1.473 1.00 92.38 87 GLY A O 1
ATOM 675 N N . ILE A 1 88 ? -6.514 -4.491 0.537 1.00 93.44 88 ILE A N 1
ATOM 676 C CA . ILE A 1 88 ? -5.408 -3.964 1.333 1.00 93.44 88 ILE A CA 1
ATOM 677 C C . ILE A 1 88 ? -4.309 -3.477 0.395 1.00 93.44 88 ILE A C 1
ATOM 679 O O . ILE A 1 88 ? -3.890 -4.192 -0.508 1.00 93.44 88 ILE A O 1
ATOM 683 N N . PHE A 1 89 ? -3.800 -2.281 0.667 1.00 94.75 89 PHE A N 1
ATOM 684 C CA . PHE A 1 89 ? -2.692 -1.670 -0.055 1.00 94.75 89 PHE A CA 1
ATOM 685 C C . PHE A 1 89 ? -1.507 -1.470 0.884 1.00 94.75 89 PHE A C 1
ATOM 687 O O . PHE A 1 89 ? -1.656 -0.913 1.974 1.00 94.75 89 PHE A O 1
ATOM 694 N N . ALA A 1 90 ? -0.325 -1.876 0.443 1.00 93.94 90 ALA A N 1
ATOM 695 C CA . ALA A 1 90 ? 0.946 -1.627 1.100 1.00 93.94 90 ALA A CA 1
ATOM 696 C C . ALA A 1 90 ? 1.750 -0.607 0.280 1.00 93.94 90 ALA A C 1
ATOM 698 O O . ALA A 1 90 ? 2.095 -0.838 -0.878 1.00 93.94 90 ALA A O 1
ATOM 699 N N . VAL A 1 91 ? 2.036 0.550 0.883 1.00 94.44 91 VAL A N 1
ATOM 700 C CA . VAL A 1 91 ? 2.845 1.618 0.274 1.00 94.44 91 VAL A CA 1
ATOM 701 C C . VAL A 1 91 ? 4.189 1.748 0.976 1.00 94.44 91 VAL A C 1
ATOM 703 O O . VAL A 1 91 ? 4.285 1.726 2.207 1.00 94.44 91 VAL A O 1
ATOM 706 N N . PHE A 1 92 ? 5.241 1.885 0.178 1.00 91.94 92 PHE A N 1
ATOM 707 C CA . PHE A 1 92 ? 6.622 1.760 0.641 1.00 91.94 92 PHE A CA 1
ATOM 708 C C . PHE A 1 92 ? 7.275 3.114 0.921 1.00 91.94 92 PHE A C 1
ATOM 710 O O . PHE A 1 92 ? 8.303 3.162 1.601 1.00 91.94 92 PHE A O 1
ATOM 717 N N . ARG A 1 93 ? 6.689 4.216 0.427 1.00 90.12 93 ARG A N 1
ATOM 718 C CA . ARG A 1 93 ? 7.225 5.571 0.606 1.00 90.12 93 ARG A CA 1
ATOM 719 C C . ARG A 1 93 ? 6.284 6.460 1.409 1.00 90.12 93 ARG A C 1
ATOM 721 O O . ARG A 1 93 ? 5.104 6.590 1.098 1.00 90.12 93 ARG A O 1
ATOM 728 N N . ASP A 1 94 ? 6.848 7.140 2.403 1.00 83.06 94 ASP A N 1
ATOM 729 C CA . ASP A 1 94 ? 6.118 7.969 3.373 1.00 83.06 94 ASP A CA 1
ATOM 730 C C . ASP A 1 94 ? 5.307 9.107 2.722 1.00 83.06 94 ASP A C 1
ATOM 732 O O . ASP A 1 94 ? 4.274 9.523 3.245 1.00 83.06 94 ASP A O 1
ATOM 736 N N . PHE A 1 95 ? 5.739 9.602 1.557 1.00 87.44 95 PHE A N 1
ATOM 737 C CA . PHE A 1 95 ? 5.030 10.654 0.822 1.00 87.44 95 PHE A CA 1
ATOM 738 C C . PHE A 1 95 ? 3.792 10.156 0.059 1.00 87.44 95 PHE A C 1
ATOM 740 O O . PHE A 1 95 ? 3.008 10.976 -0.416 1.00 87.44 95 PHE A O 1
ATOM 747 N N . GLN A 1 96 ? 3.603 8.839 -0.090 1.00 92.56 96 GLN A N 1
ATOM 748 C CA . GLN A 1 96 ? 2.463 8.282 -0.827 1.00 92.56 96 GLN A CA 1
ATOM 749 C C . GLN A 1 96 ? 1.152 8.386 -0.053 1.00 92.56 96 GLN A C 1
ATOM 751 O O . GLN A 1 96 ? 0.102 8.130 -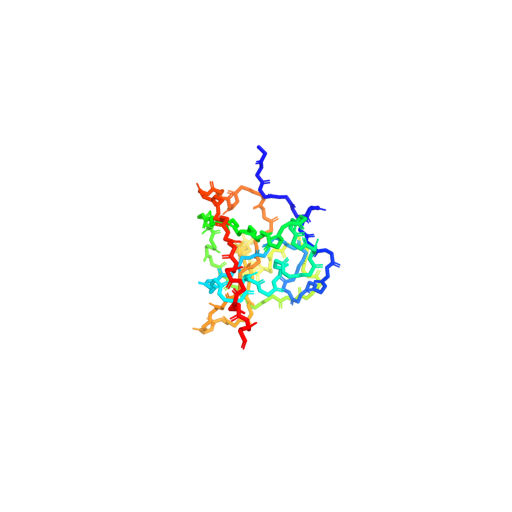0.630 1.00 92.56 96 GLN A O 1
ATOM 756 N N . ALA A 1 97 ? 1.175 8.759 1.225 1.00 92.69 97 ALA A N 1
ATOM 757 C CA . ALA A 1 97 ? -0.031 8.851 2.027 1.00 92.69 97 ALA A CA 1
ATOM 758 C C . ALA A 1 97 ? -0.114 10.186 2.770 1.00 92.69 97 ALA A C 1
ATOM 760 O O . ALA A 1 97 ? 0.802 10.591 3.485 1.00 92.69 97 ALA A O 1
ATOM 761 N N . ILE A 1 98 ? -1.259 10.851 2.628 1.00 92.06 98 ILE A N 1
ATOM 762 C CA . ILE A 1 98 ? -1.579 12.100 3.317 1.00 92.06 98 ILE A CA 1
ATOM 763 C C . ILE A 1 98 ? -2.754 11.824 4.260 1.00 92.06 98 ILE A C 1
ATOM 765 O O . ILE A 1 98 ? -3.839 11.474 3.780 1.00 92.06 98 ILE A O 1
ATOM 769 N N . PRO A 1 99 ? -2.575 11.958 5.587 1.00 91.06 99 PRO A N 1
ATOM 770 C CA . PRO A 1 99 ? -3.678 11.816 6.525 1.00 91.06 99 PRO A CA 1
ATOM 771 C C . PRO A 1 99 ? -4.651 12.978 6.321 1.00 91.06 99 PRO A C 1
ATOM 773 O O . PRO A 1 99 ? -4.236 14.134 6.255 1.00 91.06 99 PRO A O 1
ATOM 776 N N . LEU A 1 100 ? -5.940 12.669 6.206 1.00 92.12 100 LEU A N 1
ATOM 777 C CA . LEU A 1 100 ? -6.987 13.677 6.051 1.00 92.12 100 LEU A CA 1
ATOM 778 C C . LEU A 1 100 ? -7.782 13.858 7.336 1.00 92.12 100 LEU A C 1
ATOM 780 O O . LEU A 1 100 ? -8.021 14.986 7.756 1.00 92.12 100 LEU A O 1
ATOM 784 N N . PHE A 1 101 ? -8.182 12.748 7.956 1.00 90.94 101 PHE A N 1
ATOM 785 C CA . PHE A 1 101 ? -9.039 12.768 9.133 1.00 90.94 101 PHE A CA 1
ATOM 786 C C . PHE A 1 101 ? -8.600 11.716 10.146 1.00 90.94 101 PHE A C 1
ATOM 788 O O . PHE A 1 101 ? -8.189 10.613 9.778 1.00 90.94 101 PHE A O 1
ATOM 795 N N . LEU A 1 102 ? -8.739 12.059 11.424 1.00 89.88 102 LEU A N 1
ATOM 796 C CA . LEU A 1 102 ? -8.723 11.113 12.529 1.00 89.88 102 LEU A CA 1
ATOM 797 C C . LEU A 1 102 ? -10.173 10.873 12.935 1.00 89.88 102 LEU A C 1
ATOM 799 O O . LEU A 1 102 ? -10.858 11.793 13.377 1.00 89.88 102 LEU A O 1
ATOM 803 N N . LEU A 1 103 ? -10.647 9.653 12.732 1.00 88.06 103 LEU A N 1
ATOM 804 C CA . LEU A 1 103 ? -11.983 9.252 13.122 1.00 88.06 103 LEU A CA 1
ATOM 805 C C . LEU A 1 103 ? -11.909 8.560 14.477 1.00 88.06 103 LEU A C 1
ATOM 807 O O . LEU A 1 103 ? -11.269 7.515 14.599 1.00 88.06 103 LEU A O 1
ATOM 811 N N . GLU A 1 104 ? -12.563 9.139 15.476 1.00 87.50 104 GLU A N 1
ATOM 812 C CA . GLU A 1 104 ? -12.669 8.568 16.814 1.00 87.50 104 GLU A CA 1
ATOM 813 C C . GLU A 1 104 ? -14.085 8.060 17.050 1.00 87.50 104 GLU A C 1
ATOM 815 O O . GLU A 1 104 ? -15.068 8.771 16.837 1.00 87.50 104 GLU A O 1
ATOM 820 N N . PHE A 1 105 ? -14.192 6.815 17.501 1.00 81.06 105 PHE A N 1
ATOM 821 C CA . PHE A 1 105 ? -15.474 6.177 17.751 1.00 81.06 105 PHE A CA 1
ATOM 822 C C . PHE A 1 105 ? -15.467 5.474 19.098 1.00 81.06 105 PHE A C 1
ATOM 824 O O . PHE A 1 105 ? -14.472 4.878 19.521 1.00 81.06 105 PHE A O 1
ATOM 831 N N . ARG A 1 106 ? -16.629 5.495 19.744 1.00 77.56 106 ARG A N 1
ATOM 832 C CA . ARG A 1 106 ? -16.920 4.723 20.945 1.00 77.56 106 ARG A CA 1
ATOM 833 C C . ARG A 1 106 ? -18.124 3.846 20.671 1.00 77.56 106 ARG A C 1
ATOM 835 O O . ARG A 1 106 ? -19.144 4.333 20.189 1.00 77.56 106 ARG A O 1
ATOM 842 N N . PHE A 1 107 ? -18.026 2.573 21.027 1.00 67.75 107 PHE A N 1
ATOM 843 C CA . PHE A 1 107 ? -19.226 1.760 21.151 1.00 67.75 107 PHE A CA 1
ATOM 844 C C . PHE A 1 107 ? -19.912 2.130 22.463 1.00 67.75 107 PHE A C 1
ATOM 846 O O . PHE A 1 107 ? -19.326 2.000 23.537 1.00 67.75 107 PHE A O 1
ATOM 853 N N . ALA A 1 108 ? -21.153 2.606 22.375 1.00 62.72 108 ALA A N 1
ATOM 854 C CA . ALA A 1 108 ? -22.031 2.607 23.530 1.00 62.72 108 ALA A CA 1
ATOM 855 C C . ALA A 1 108 ? -22.324 1.137 23.839 1.00 62.72 108 ALA A C 1
ATOM 857 O O . ALA A 1 108 ? -22.924 0.445 23.016 1.00 62.72 108 ALA A O 1
ATOM 858 N N . GLY A 1 109 ? -21.836 0.635 24.974 1.00 57.41 109 GLY A N 1
ATOM 859 C CA . GLY A 1 109 ? -22.232 -0.687 25.438 1.00 57.41 109 GLY A CA 1
ATOM 860 C C . GLY A 1 109 ? -23.755 -0.739 25.472 1.00 57.41 109 GLY A C 1
ATOM 861 O O . GLY A 1 109 ? -24.387 0.155 26.037 1.00 57.41 109 GLY A O 1
ATOM 862 N N . THR A 1 110 ? -24.353 -1.746 24.839 1.00 54.09 110 THR A N 1
ATOM 863 C CA . THR A 1 110 ? -25.747 -2.078 25.117 1.00 54.09 110 THR A CA 1
ATOM 864 C C . THR A 1 110 ? -25.814 -2.362 26.607 1.00 54.09 110 THR A C 1
ATOM 866 O O . THR A 1 110 ? -25.260 -3.364 27.062 1.00 54.09 110 THR A O 1
ATOM 869 N N . GLY A 1 111 ? -26.404 -1.441 27.370 1.00 47.50 111 GLY A N 1
ATOM 870 C CA . GLY A 1 111 ? -26.730 -1.683 28.763 1.00 47.50 111 GLY A CA 1
ATOM 871 C C . GLY A 1 111 ? -27.581 -2.940 28.807 1.00 47.50 111 GLY A C 1
ATOM 872 O O . GLY A 1 111 ? -28.720 -2.930 28.349 1.00 47.50 111 GLY A O 1
ATOM 873 N N . ALA A 1 112 ? -26.992 -4.035 29.276 1.00 47.56 112 ALA A N 1
ATOM 874 C CA . ALA A 1 112 ? -27.757 -5.181 29.709 1.00 47.56 112 ALA A CA 1
ATOM 875 C C . ALA A 1 112 ? -28.495 -4.728 30.974 1.00 47.56 112 ALA A C 1
ATOM 877 O O . ALA A 1 112 ? -27.876 -4.558 32.025 1.00 47.56 112 ALA A O 1
ATOM 878 N N . SER A 1 113 ? -29.780 -4.411 30.810 1.00 42.19 113 SER A N 1
ATOM 879 C CA . SER A 1 113 ? -30.763 -4.356 31.893 1.00 42.19 113 SER A CA 1
ATOM 880 C C . SER A 1 113 ? -31.117 -5.765 32.340 1.00 42.19 113 SER A C 1
ATOM 882 O O . SER A 1 113 ? -31.346 -6.588 31.421 1.00 42.19 113 SER A O 1
#

pLDDT: mean 81.83, std 16.17, range [42.19, 97.81]